Protein AF-A0A3D4AXZ2-F1 (afdb_monomer)

Solvent-accessible surface area (backbone atoms only — not comparable to full-atom values): 4212 Å² total; per-residue (Å²): 140,78,80,95,74,87,81,92,60,88,97,60,88,88,72,79,66,36,74,43,78,75,37,45,52,48,70,91,60,96,82,45,44,63,59,65,86,68,34,43,88,73,49,31,73,44,75,32,62,68,58,54,66,48,87,93,47,59,92,80,114

Foldseek 3Di:
DDDPDDDDDPPHDDDQQDEAAEAQCQDDDPRHDPCCVPPVVVRHPYYHHPCNPDPVCPVVD

pLDDT: mean 94.1, std 4.52, range [73.88, 98.38]

Structure (mmCIF, N/CA/C/O backbone):
data_AF-A0A3D4AXZ2-F1
#
_entry.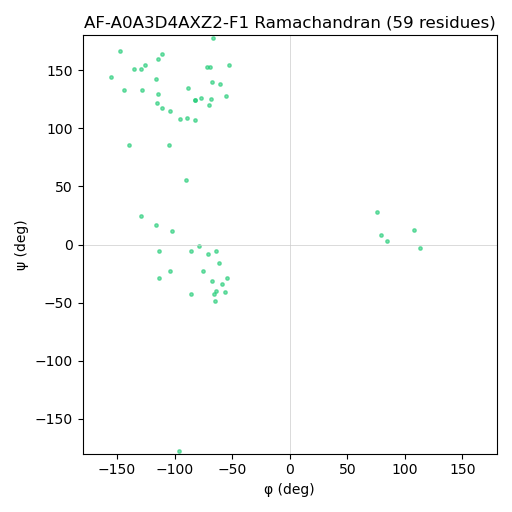id   AF-A0A3D4AXZ2-F1
#
loop_
_atom_site.group_PDB
_atom_site.id
_atom_site.type_symbol
_atom_site.label_atom_id
_atom_site.label_alt_id
_atom_site.label_comp_id
_atom_site.label_asym_id
_atom_site.label_entity_id
_atom_site.label_seq_id
_atom_site.pdbx_PDB_ins_code
_atom_site.Cartn_x
_atom_site.Cartn_y
_atom_site.Cartn_z
_atom_site.occupancy
_atom_site.B_iso_or_equiv
_atom_site.auth_seq_id
_atom_site.auth_comp_id
_atom_site.auth_asym_id
_atom_site.auth_atom_id
_atom_site.pdbx_PDB_model_num
ATOM 1 N N . GLU A 1 1 ? -7.196 -5.336 32.293 1.00 73.88 1 GLU A N 1
ATOM 2 C CA . GLU A 1 1 ? -6.848 -4.173 31.445 1.00 73.88 1 GLU A CA 1
ATOM 3 C C . GLU A 1 1 ? -8.091 -3.618 30.758 1.00 73.88 1 GLU A C 1
ATOM 5 O O . GLU A 1 1 ? -9.063 -4.354 30.625 1.00 73.88 1 GLU A O 1
ATOM 10 N N . LYS A 1 2 ? -8.082 -2.338 30.356 1.00 87.88 2 LYS A N 1
ATOM 11 C CA . LYS A 1 2 ? -9.135 -1.712 29.533 1.00 87.88 2 LYS A CA 1
ATOM 12 C C . LYS A 1 2 ? -8.538 -1.279 28.192 1.00 87.88 2 LYS A C 1
ATOM 14 O O . LYS A 1 2 ? -7.402 -0.816 28.162 1.00 87.88 2 LYS A O 1
ATOM 19 N N . ALA A 1 3 ? -9.301 -1.413 27.108 1.00 92.56 3 ALA A N 1
ATOM 20 C CA . ALA A 1 3 ? -8.881 -0.970 25.780 1.00 92.56 3 ALA A CA 1
ATOM 21 C C . ALA A 1 3 ? -8.781 0.566 25.704 1.00 92.56 3 ALA A C 1
ATOM 23 O O . ALA A 1 3 ? -9.651 1.267 26.220 1.00 92.56 3 ALA A O 1
ATOM 24 N N . GLY A 1 4 ? -7.747 1.085 25.030 1.00 96.25 4 GLY A N 1
ATOM 25 C CA . GLY A 1 4 ? -7.553 2.530 24.825 1.00 96.25 4 GLY A CA 1
ATOM 26 C C . GLY A 1 4 ? -8.487 3.151 23.778 1.00 96.25 4 GLY A C 1
ATOM 27 O O . GLY A 1 4 ? -8.740 4.352 23.816 1.00 96.25 4 GLY A O 1
ATOM 28 N N . LYS A 1 5 ? -9.027 2.343 22.856 1.00 97.19 5 LYS A N 1
ATOM 29 C CA . LYS A 1 5 ? -10.041 2.743 21.871 1.00 97.19 5 LYS A CA 1
ATOM 30 C C . LYS A 1 5 ? -10.843 1.521 21.426 1.00 97.19 5 LYS A C 1
ATOM 32 O O . LYS A 1 5 ? -10.283 0.437 21.289 1.00 97.19 5 LYS A O 1
ATOM 37 N N . VAL A 1 6 ? -12.137 1.715 21.183 1.00 96.00 6 VAL A N 1
ATOM 38 C CA . VAL A 1 6 ? -13.053 0.698 20.646 1.00 96.00 6 VAL A CA 1
ATOM 39 C C . VAL A 1 6 ? -13.778 1.303 19.445 1.00 96.00 6 VAL A C 1
ATOM 41 O O . VAL A 1 6 ? -14.239 2.441 19.523 1.00 96.00 6 VAL A O 1
ATOM 44 N N . ALA A 1 7 ? -13.855 0.567 18.337 1.00 95.94 7 ALA A N 1
ATOM 45 C CA . ALA A 1 7 ? -14.624 0.945 17.153 1.00 95.94 7 ALA A CA 1
ATOM 46 C C . ALA A 1 7 ? -15.775 -0.051 16.957 1.00 95.94 7 ALA A C 1
ATOM 48 O O . ALA A 1 7 ? -15.538 -1.257 16.982 1.00 95.94 7 ALA A O 1
ATOM 49 N N . ASN A 1 8 ? -17.003 0.448 16.777 1.00 97.25 8 ASN A N 1
ATOM 50 C CA . ASN A 1 8 ? -18.146 -0.386 16.403 1.00 97.25 8 ASN A CA 1
ATOM 51 C C . ASN A 1 8 ? -18.134 -0.599 14.880 1.00 97.25 8 ASN A C 1
ATOM 53 O O . ASN A 1 8 ? -18.120 0.374 14.127 1.00 97.25 8 ASN A O 1
ATOM 57 N N . VAL A 1 9 ? -18.129 -1.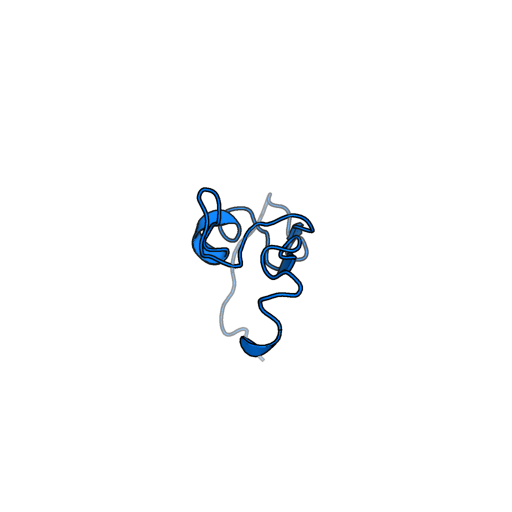861 14.455 1.00 97.19 9 VAL A N 1
ATOM 58 C CA . VAL A 1 9 ? -18.106 -2.295 13.050 1.00 97.19 9 VAL A CA 1
ATOM 59 C C . VAL A 1 9 ? -19.212 -3.320 12.751 1.00 97.19 9 VAL A C 1
ATOM 61 O O . VAL A 1 9 ? -19.087 -4.120 11.825 1.00 97.19 9 VAL A O 1
ATOM 64 N N . ASP A 1 10 ? -20.295 -3.312 13.534 1.00 98.25 10 ASP A N 1
ATOM 65 C CA . ASP A 1 10 ? -21.431 -4.222 13.364 1.00 98.25 10 ASP A CA 1
ATOM 66 C C . ASP A 1 10 ? -21.997 -4.137 11.936 1.00 98.25 10 ASP A C 1
ATOM 68 O O . ASP A 1 10 ? -22.303 -3.056 11.430 1.00 98.25 10 ASP A O 1
ATOM 72 N N . GLY A 1 11 ? -22.135 -5.291 11.277 1.00 98.19 11 GLY A N 1
ATOM 73 C CA . GLY A 1 11 ? -22.640 -5.387 9.903 1.00 98.19 11 GLY A CA 1
ATOM 74 C C . GLY A 1 11 ? -21.599 -5.172 8.795 1.00 98.19 11 GLY A C 1
ATOM 75 O O . GLY A 1 11 ? -21.968 -5.231 7.623 1.00 98.19 11 GLY A O 1
ATOM 76 N N . TYR A 1 12 ? -20.319 -4.972 9.131 1.00 97.69 12 TYR A N 1
ATOM 77 C CA . TYR A 1 12 ? -19.221 -4.832 8.165 1.00 97.69 12 TYR A CA 1
ATOM 78 C C . TYR A 1 12 ? -18.251 -6.021 8.196 1.00 97.69 12 TYR A C 1
ATOM 80 O O . TYR A 1 12 ? -18.201 -6.792 9.155 1.00 97.69 12 TYR A O 1
ATOM 88 N N . TYR A 1 13 ? -17.435 -6.147 7.146 1.00 97.25 13 TYR A N 1
ATOM 89 C CA . TYR A 1 13 ? -16.309 -7.078 7.123 1.00 97.25 13 TYR A CA 1
ATOM 90 C C . TYR A 1 13 ? -15.051 -6.426 7.694 1.00 97.25 13 TYR A C 1
ATOM 92 O O . TYR A 1 13 ? -14.687 -5.316 7.310 1.00 97.25 13 TYR A O 1
ATOM 100 N N . VAL A 1 14 ? -14.355 -7.160 8.561 1.00 97.19 14 VAL A N 1
ATOM 101 C CA . VAL A 1 14 ? -12.989 -6.841 8.979 1.00 97.19 14 VAL A CA 1
ATOM 102 C C . VAL A 1 14 ? -12.059 -7.806 8.262 1.00 97.19 14 VAL A C 1
ATOM 104 O O . VAL A 1 14 ? -12.118 -9.015 8.485 1.00 97.19 14 VAL A O 1
ATOM 107 N N . THR A 1 15 ? -11.216 -7.276 7.386 1.00 97.75 15 THR A N 1
ATOM 108 C CA . THR A 1 15 ? -10.229 -8.054 6.636 1.00 97.75 15 THR A CA 1
ATOM 109 C C . THR A 1 15 ? -8.822 -7.649 7.066 1.00 97.75 15 THR A C 1
ATOM 111 O O . THR A 1 15 ? -8.629 -6.543 7.582 1.00 97.75 15 THR A O 1
ATOM 114 N N . PRO A 1 16 ? -7.801 -8.490 6.824 1.00 98.38 16 PRO A N 1
ATOM 115 C CA . PRO A 1 16 ? -6.446 -7.979 6.672 1.00 98.38 16 PRO A CA 1
ATOM 116 C C . PRO A 1 16 ? -6.434 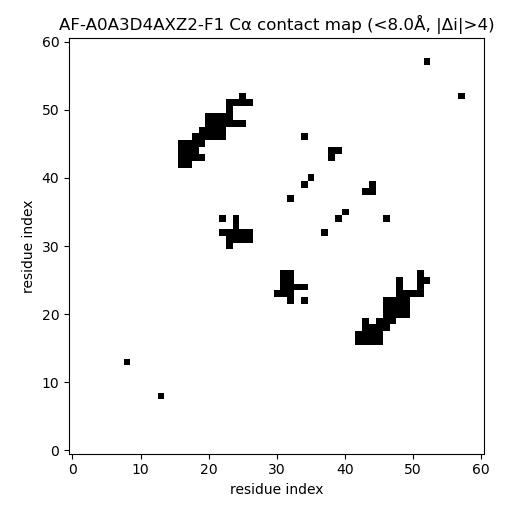-6.863 5.621 1.00 98.38 16 PRO A C 1
ATOM 118 O O . PRO A 1 16 ? -7.290 -6.831 4.729 1.00 98.38 16 PRO A O 1
ATOM 121 N N . GLY A 1 17 ? -5.466 -5.960 5.714 1.00 98.19 17 GLY A N 1
ATOM 122 C CA . GLY A 1 17 ? -5.282 -4.968 4.666 1.00 98.19 17 GLY A CA 1
ATOM 123 C C . GLY A 1 17 ? -4.976 -5.640 3.325 1.00 98.19 17 GLY A C 1
ATOM 124 O O . GLY A 1 17 ? -4.256 -6.641 3.269 1.00 98.19 17 GLY A O 1
ATOM 125 N N . LEU A 1 18 ? -5.585 -5.131 2.256 1.00 98.25 18 LEU A N 1
ATOM 126 C CA . LEU A 1 18 ? -5.447 -5.703 0.921 1.00 98.25 18 LEU A CA 1
ATOM 127 C C . LEU A 1 18 ? -4.046 -5.430 0.365 1.00 98.25 18 L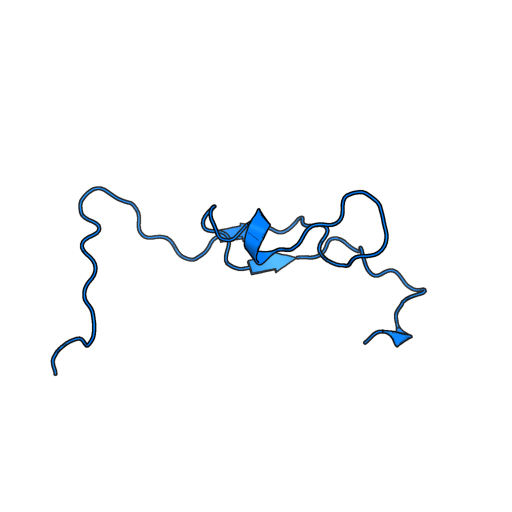EU A C 1
ATOM 129 O O . LEU A 1 18 ? -3.396 -4.440 0.720 1.00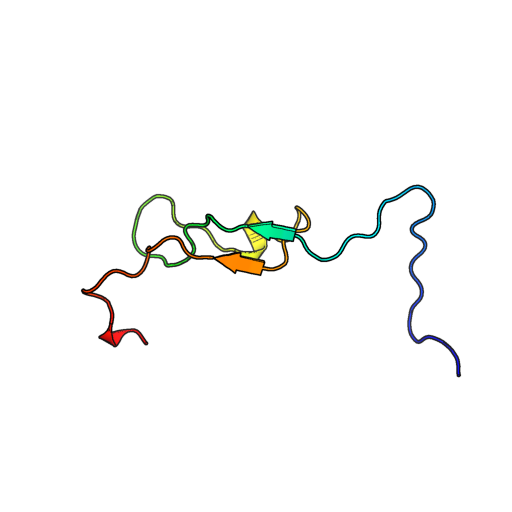 98.25 18 LEU A O 1
ATOM 133 N N . ILE A 1 19 ? -3.604 -6.318 -0.525 1.00 98.12 19 ILE A N 1
ATOM 134 C CA . ILE A 1 19 ? -2.330 -6.205 -1.232 1.00 98.12 19 ILE A CA 1
ATOM 135 C C . ILE A 1 19 ? -2.627 -5.933 -2.702 1.00 98.12 19 ILE A C 1
ATOM 137 O O . ILE A 1 19 ? -3.213 -6.779 -3.379 1.00 98.12 19 ILE A O 1
ATOM 141 N N . ASP A 1 20 ? -2.188 -4.777 -3.189 1.00 97.62 20 ASP A N 1
ATOM 142 C CA . ASP A 1 20 ? -2.177 -4.469 -4.614 1.00 97.62 20 ASP A CA 1
ATOM 143 C C . ASP A 1 20 ? -0.796 -4.792 -5.188 1.00 97.62 20 ASP A C 1
ATOM 145 O O . ASP A 1 20 ? 0.204 -4.120 -4.926 1.00 97.62 20 ASP A O 1
ATOM 149 N N . ILE A 1 21 ? -0.736 -5.869 -5.964 1.00 97.56 21 ILE A N 1
ATOM 150 C CA . ILE A 1 21 ? 0.503 -6.330 -6.590 1.00 97.56 21 ILE A CA 1
ATOM 151 C C . ILE A 1 21 ? 0.869 -5.525 -7.842 1.00 97.56 21 ILE A C 1
ATOM 153 O O . ILE A 1 21 ? 1.880 -5.843 -8.473 1.00 97.56 21 ILE A O 1
ATOM 157 N N . HIS A 1 22 ? 0.050 -4.539 -8.236 1.00 96.25 22 HIS A N 1
ATOM 158 C CA . HIS A 1 22 ? 0.277 -3.764 -9.441 1.00 96.25 22 HIS A CA 1
ATOM 159 C C . HIS A 1 22 ? -0.012 -2.264 -9.291 1.00 96.25 22 HIS A C 1
ATOM 161 O O . HIS A 1 22 ? -1.063 -1.777 -9.703 1.00 96.25 22 HIS A O 1
ATOM 167 N N . LEU A 1 23 ? 0.981 -1.507 -8.816 1.00 94.81 23 LEU A N 1
ATOM 168 C CA . LEU A 1 23 ? 0.936 -0.047 -8.772 1.00 94.81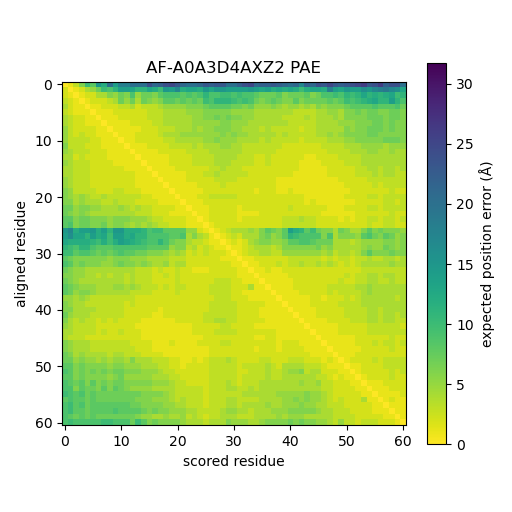 23 LEU A CA 1
ATOM 169 C C . LEU A 1 23 ? 2.144 0.584 -9.473 1.00 94.81 23 LEU A C 1
ATOM 171 O O . LEU A 1 23 ? 3.240 0.037 -9.538 1.00 94.81 23 LEU A O 1
ATOM 175 N N . HIS A 1 24 ? 1.953 1.805 -9.946 1.00 95.38 24 HIS A N 1
ATOM 176 C CA . HIS A 1 24 ? 3.001 2.684 -10.434 1.00 95.38 24 HIS A CA 1
ATOM 177 C C . HIS A 1 24 ? 3.279 3.784 -9.396 1.00 95.38 24 HIS A C 1
ATOM 179 O O . HIS A 1 24 ? 2.692 4.861 -9.468 1.00 95.38 24 HIS A O 1
ATOM 185 N N . ALA A 1 25 ? 4.145 3.517 -8.413 1.00 94.62 25 ALA A N 1
ATOM 186 C CA . ALA A 1 25 ? 4.398 4.412 -7.272 1.00 94.62 25 ALA A CA 1
ATOM 187 C C . ALA A 1 25 ? 5.727 5.179 -7.385 1.00 94.62 25 ALA A C 1
ATOM 189 O O . ALA A 1 25 ? 5.907 6.246 -6.799 1.00 94.62 25 ALA A O 1
ATOM 190 N N . TYR A 1 26 ? 6.672 4.653 -8.159 1.00 93.69 26 TYR A N 1
ATOM 191 C CA . TYR A 1 26 ? 7.969 5.254 -8.389 1.00 93.69 26 TYR A CA 1
ATOM 192 C C . TYR A 1 26 ? 7.871 6.322 -9.485 1.00 93.69 26 TYR A C 1
ATOM 194 O O . TYR A 1 26 ? 7.706 6.015 -10.670 1.00 93.69 26 TYR A O 1
ATOM 202 N N . GLY A 1 27 ? 7.950 7.591 -9.079 1.00 87.06 27 GLY A N 1
ATOM 203 C CA . GLY A 1 27 ? 7.627 8.738 -9.924 1.00 87.06 27 GLY A CA 1
ATOM 204 C C . GLY A 1 27 ? 8.535 9.005 -11.131 1.00 87.06 27 GLY A C 1
ATOM 205 O O . GLY A 1 27 ? 9.534 8.328 -11.390 1.00 87.06 27 GLY A O 1
ATOM 206 N N . GLY A 1 28 ? 8.169 10.044 -11.892 1.00 81.50 28 GLY A N 1
ATOM 207 C CA . GLY A 1 28 ? 8.976 10.569 -13.004 1.00 81.50 28 GLY A CA 1
ATOM 208 C C . GLY A 1 28 ? 8.444 10.293 -14.415 1.00 81.50 28 GLY A C 1
ATOM 209 O O . GLY A 1 28 ? 9.169 10.502 -15.385 1.00 81.50 28 GLY A O 1
ATOM 210 N N . TYR A 1 29 ? 7.195 9.846 -14.564 1.00 84.69 29 TYR A N 1
ATOM 211 C CA . TYR A 1 29 ? 6.522 9.711 -15.862 1.00 84.69 29 TYR A CA 1
ATOM 212 C C . TYR A 1 29 ? 5.020 9.963 -15.727 1.00 84.69 29 TYR A C 1
ATOM 214 O O . TYR A 1 29 ? 4.492 10.005 -14.626 1.00 84.69 29 TYR A O 1
ATOM 222 N N . LYS A 1 30 ? 4.301 10.152 -16.834 1.00 88.00 30 LYS A N 1
ATOM 223 C CA . LYS A 1 30 ? 2.845 10.346 -16.781 1.00 88.00 30 LYS A CA 1
ATOM 224 C C . LYS A 1 30 ? 2.156 9.034 -16.393 1.00 88.00 30 LYS A C 1
ATOM 226 O O . LYS A 1 30 ? 2.278 8.067 -17.133 1.00 88.00 30 LYS A O 1
ATOM 231 N N . GLY A 1 31 ? 1.424 9.028 -15.278 1.00 85.19 31 GLY A N 1
ATOM 232 C CA . GLY A 1 31 ? 0.661 7.864 -14.805 1.00 85.19 31 GLY A CA 1
ATOM 233 C C . GLY A 1 31 ? 1.158 7.240 -13.499 1.00 85.19 31 GLY A C 1
ATOM 234 O O . GLY A 1 31 ? 0.514 6.323 -13.005 1.00 85.19 31 GLY A O 1
ATOM 235 N N . TRP A 1 32 ? 2.255 7.738 -12.919 1.00 94.00 32 TRP A N 1
ATOM 236 C CA . TRP A 1 32 ? 2.606 7.401 -11.536 1.00 94.00 32 TRP A CA 1
ATOM 237 C C . TRP A 1 32 ? 1.627 8.037 -10.540 1.00 94.00 32 TRP A C 1
ATOM 239 O O . TRP A 1 32 ? 1.034 9.082 -10.828 1.00 94.00 32 TRP A O 1
ATOM 249 N N . MET A 1 33 ? 1.467 7.416 -9.373 1.00 93.50 33 MET A N 1
ATOM 250 C CA . MET A 1 33 ? 0.495 7.807 -8.353 1.00 93.50 33 MET A CA 1
ATOM 251 C C . MET A 1 33 ? 1.122 7.804 -6.960 1.00 93.50 33 MET A C 1
ATOM 253 O O . MET A 1 33 ? 2.034 7.026 -6.680 1.00 93.50 33 MET A O 1
ATOM 257 N N . PHE A 1 34 ? 0.601 8.659 -6.079 1.00 94.38 34 PHE A N 1
ATOM 258 C CA . PHE A 1 34 ? 0.909 8.569 -4.658 1.00 94.38 34 PHE A CA 1
ATOM 259 C C . PHE A 1 34 ? 0.101 7.417 -4.041 1.00 94.38 34 PHE A C 1
ATOM 261 O O . PHE A 1 34 ? -1.118 7.364 -4.236 1.00 94.38 34 PHE A O 1
ATOM 268 N N . PRO A 1 35 ? 0.755 6.466 -3.352 1.00 93.56 35 PRO A N 1
ATOM 269 C CA . PRO A 1 35 ? 0.094 5.251 -2.889 1.00 93.56 35 PRO A CA 1
ATOM 270 C C . PRO A 1 35 ? -0.969 5.538 -1.827 1.00 93.56 35 PRO A C 1
ATOM 272 O O . PRO A 1 35 ? -2.067 4.997 -1.919 1.00 93.56 35 PRO A O 1
ATOM 275 N N . ASP A 1 36 ? -0.695 6.418 -0.867 1.00 94.94 36 ASP A N 1
ATOM 276 C CA . ASP A 1 36 ? -1.611 6.670 0.248 1.00 94.94 36 ASP A CA 1
ATOM 277 C C . ASP A 1 36 ? -2.930 7.279 -0.235 1.00 94.94 36 ASP A C 1
ATOM 279 O O . ASP A 1 36 ? -4.004 6.780 0.093 1.00 94.94 36 ASP A O 1
ATOM 283 N N . GLU A 1 37 ? -2.873 8.313 -1.073 1.00 94.38 37 GLU A N 1
ATOM 284 C CA . GLU A 1 37 ? -4.059 8.964 -1.625 1.00 94.38 37 GLU A CA 1
ATOM 285 C C . GLU A 1 37 ? -4.830 8.054 -2.582 1.00 94.38 37 GLU A C 1
ATOM 287 O O . GLU A 1 37 ? -6.051 8.174 -2.686 1.00 94.38 37 GLU A O 1
ATOM 292 N N . HIS A 1 38 ? -4.133 7.163 -3.293 1.00 92.62 38 HIS A N 1
ATOM 293 C CA . HIS A 1 38 ? -4.758 6.322 -4.303 1.00 92.62 38 HIS A CA 1
AT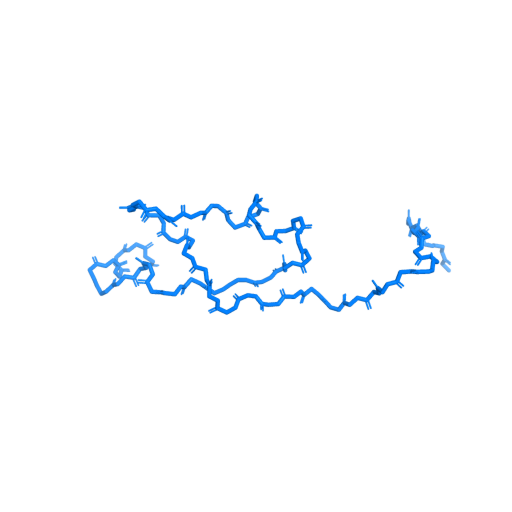OM 294 C C . HIS A 1 38 ? -5.364 5.040 -3.732 1.00 92.62 38 HIS A C 1
ATOM 296 O O . HIS A 1 38 ? -6.456 4.671 -4.147 1.00 92.62 38 HIS A O 1
ATOM 302 N N . VAL A 1 39 ? -4.686 4.347 -2.811 1.00 96.19 39 VAL A N 1
ATOM 303 C CA . VAL A 1 39 ? -5.052 2.967 -2.449 1.00 96.19 39 VAL A CA 1
ATOM 304 C C . VAL A 1 39 ? -5.573 2.812 -1.019 1.00 96.19 39 VAL A C 1
ATOM 306 O O . VAL A 1 39 ? -6.413 1.943 -0.763 1.00 96.19 39 VAL A O 1
ATOM 309 N N . LEU A 1 40 ? -5.145 3.669 -0.086 1.00 95.81 40 LEU A N 1
ATOM 310 C CA . LEU A 1 40 ? -5.508 3.537 1.328 1.00 95.81 40 LEU A CA 1
ATOM 311 C C . LEU A 1 40 ? -7.020 3.706 1.580 1.00 95.81 40 LEU A C 1
ATOM 313 O O . LEU A 1 40 ? -7.577 2.907 2.340 1.00 95.81 40 LEU A O 1
ATOM 317 N N . PRO A 1 41 ? -7.738 4.639 0.913 1.00 96.69 41 PRO A N 1
ATOM 318 C CA . PRO A 1 41 ? -9.197 4.737 1.020 1.00 96.69 41 PRO A CA 1
ATOM 319 C C . PRO A 1 41 ? -9.947 3.486 0.538 1.00 96.69 41 PRO A C 1
ATOM 321 O O . PRO A 1 41 ? -11.126 3.322 0.846 1.00 96.69 41 PRO A O 1
ATOM 324 N N . HIS A 1 42 ? -9.279 2.605 -0.212 1.00 96.25 42 HIS A N 1
ATOM 325 C CA . HIS A 1 42 ? -9.846 1.377 -0.771 1.00 96.25 42 HIS A CA 1
ATOM 326 C C . HIS A 1 42 ? -9.449 0.117 0.011 1.00 96.25 42 HIS A C 1
ATOM 328 O O . HIS A 1 42 ? -9.691 -0.998 -0.445 1.00 96.25 42 HIS A O 1
ATOM 334 N N . GLY A 1 43 ? -8.864 0.278 1.2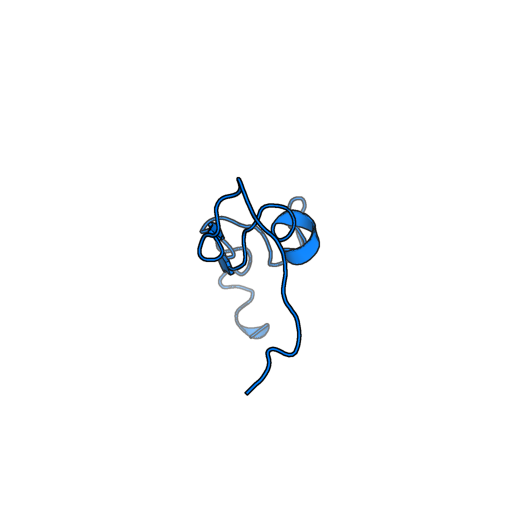03 1.00 97.12 43 GLY A N 1
ATOM 335 C CA . GLY A 1 43 ? -8.512 -0.837 2.084 1.00 97.12 43 GLY A CA 1
ATOM 336 C C . GLY A 1 43 ? -7.228 -1.569 1.692 1.00 97.12 43 GLY A C 1
ATOM 337 O O . GLY A 1 43 ? -6.920 -2.603 2.285 1.00 97.12 43 GLY A O 1
ATOM 338 N N . VAL A 1 44 ? -6.466 -1.046 0.727 1.00 98.06 44 VAL A N 1
ATOM 339 C CA . VAL A 1 44 ? -5.129 -1.545 0.390 1.00 98.06 44 VAL A CA 1
ATOM 340 C C . VAL A 1 44 ? -4.125 -0.935 1.358 1.00 98.06 44 VAL A C 1
ATOM 342 O O . VAL A 1 44 ? -4.025 0.282 1.483 1.00 98.06 44 VAL A O 1
ATOM 345 N N . THR A 1 45 ? -3.366 -1.786 2.042 1.00 98.00 45 THR A N 1
ATOM 346 C CA . THR A 1 45 ? -2.336 -1.350 3.002 1.00 98.00 45 THR A CA 1
ATOM 347 C C . THR A 1 45 ? -0.927 -1.699 2.543 1.00 98.00 45 THR A C 1
ATOM 349 O O . THR A 1 45 ? 0.047 -1.366 3.213 1.00 98.00 45 THR A O 1
ATOM 352 N N . THR A 1 46 ? -0.789 -2.435 1.442 1.00 97.81 46 THR A N 1
ATOM 353 C CA . THR A 1 46 ? 0.504 -2.818 0.877 1.00 97.81 46 THR A CA 1
ATOM 354 C C . THR A 1 46 ? 0.414 -2.809 -0.637 1.00 97.81 46 THR A C 1
ATOM 356 O O . THR A 1 46 ? -0.528 -3.349 -1.211 1.00 97.81 46 THR A O 1
ATOM 359 N N . VAL A 1 47 ? 1.408 -2.198 -1.273 1.00 97.06 47 VAL A N 1
ATOM 360 C CA . VAL A 1 47 ? 1.486 -2.046 -2.726 1.00 97.06 47 VAL A CA 1
ATOM 361 C C . VAL A 1 47 ? 2.840 -2.516 -3.229 1.00 97.06 47 VAL A C 1
ATOM 363 O O . VAL A 1 47 ? 3.843 -2.414 -2.519 1.00 97.06 47 VAL A O 1
ATOM 366 N N . VAL A 1 48 ? 2.876 -2.999 -4.466 1.00 96.81 48 VAL A N 1
ATOM 367 C CA . VAL A 1 48 ? 4.116 -3.323 -5.175 1.00 96.81 48 VAL A CA 1
ATOM 368 C C . VAL A 1 48 ? 4.255 -2.393 -6.371 1.00 96.81 48 VAL A C 1
ATOM 370 O O . VAL A 1 48 ? 3.394 -2.372 -7.249 1.00 96.81 48 VAL A O 1
ATOM 373 N N . ASP A 1 49 ? 5.355 -1.638 -6.413 1.00 95.25 49 ASP A N 1
ATOM 374 C CA . ASP A 1 49 ? 5.713 -0.880 -7.607 1.00 95.25 49 ASP A CA 1
ATOM 375 C C . ASP A 1 49 ? 6.112 -1.832 -8.747 1.00 95.25 49 ASP A C 1
ATOM 377 O O . ASP A 1 49 ? 7.004 -2.671 -8.597 1.00 95.25 49 ASP A O 1
ATOM 381 N N . THR A 1 50 ? 5.468 -1.710 -9.906 1.00 94.56 50 THR A N 1
ATOM 382 C CA . THR A 1 50 ? 5.635 -2.643 -11.032 1.00 94.56 50 THR A CA 1
ATOM 383 C C . THR A 1 50 ? 6.755 -2.225 -11.975 1.00 94.56 50 THR A C 1
ATOM 385 O O . THR A 1 50 ? 6.553 -2.053 -13.181 1.00 94.56 50 THR A O 1
ATOM 388 N N . GLY A 1 51 ? 7.953 -2.038 -11.429 1.00 92.38 51 GLY A N 1
ATOM 389 C CA . GLY A 1 51 ? 9.142 -1.725 -12.220 1.00 92.38 51 GLY A CA 1
ATOM 390 C C . GLY A 1 51 ? 9.201 -0.277 -12.709 1.00 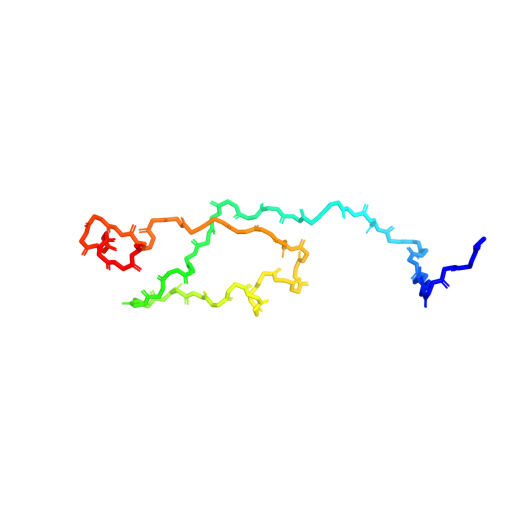92.38 51 GLY A C 1
ATOM 391 O O . GLY A 1 51 ? 9.832 0.010 -13.727 1.00 92.38 51 GLY A O 1
ATOM 392 N N . GLY A 1 52 ? 8.582 0.655 -11.987 1.00 91.25 52 GLY A N 1
ATOM 393 C CA . GLY A 1 52 ? 8.778 2.087 -12.184 1.00 91.25 52 GLY A CA 1
ATOM 394 C C . GLY A 1 52 ? 10.248 2.486 -12.006 1.00 91.25 52 GLY A C 1
ATOM 395 O O . GLY A 1 52 ? 10.759 3.339 -12.748 1.00 91.25 52 GLY A O 1
ATOM 396 N N . ALA A 1 53 ? 10.976 1.819 -11.106 1.00 92.44 53 ALA A N 1
ATOM 397 C CA . ALA A 1 53 ? 12.434 1.858 -11.073 1.00 92.44 53 ALA A CA 1
ATOM 398 C C . ALA A 1 53 ? 13.050 0.751 -11.947 1.00 92.44 53 ALA A C 1
ATOM 400 O O . ALA A 1 53 ? 13.007 -0.428 -11.609 1.00 92.44 53 ALA A O 1
ATOM 401 N N . GLY A 1 54 ? 13.641 1.141 -13.080 1.00 90.94 54 GLY A N 1
ATOM 402 C CA . GLY A 1 54 ? 14.393 0.232 -13.952 1.00 90.94 54 GLY A CA 1
ATOM 403 C C . GLY A 1 54 ? 15.903 0.257 -13.686 1.00 90.94 54 GLY A C 1
ATOM 404 O O . GLY A 1 54 ? 16.388 1.027 -12.861 1.00 90.94 54 GLY A O 1
ATOM 405 N N . TRP A 1 55 ? 16.669 -0.507 -14.475 1.00 93.88 55 TRP A N 1
ATOM 406 C CA . TRP A 1 55 ? 18.129 -0.662 -14.320 1.00 93.88 55 TRP A CA 1
ATOM 407 C C . TRP A 1 55 ? 18.928 0.652 -14.305 1.00 93.88 55 TRP A C 1
ATOM 409 O O . TRP A 1 55 ? 19.973 0.738 -13.675 1.00 93.88 55 TRP A O 1
ATOM 419 N N . LYS A 1 56 ? 18.449 1.705 -14.976 1.00 92.62 56 LYS A N 1
ATOM 420 C CA . LYS A 1 56 ? 19.121 3.019 -14.980 1.00 92.62 56 LYS A CA 1
ATOM 421 C C . LYS A 1 56 ? 19.020 3.763 -13.647 1.00 92.62 56 LYS A C 1
ATOM 423 O O . LYS A 1 56 ? 19.616 4.823 -13.515 1.00 92.62 56 LYS A O 1
ATOM 428 N N . LYS A 1 57 ? 18.218 3.259 -12.709 1.00 92.06 57 LYS A N 1
ATOM 429 C CA . LYS A 1 57 ? 17.867 3.931 -11.456 1.00 92.06 57 LYS A CA 1
ATOM 430 C C . LYS A 1 57 ? 18.379 3.184 -10.219 1.00 92.06 57 LYS A C 1
ATOM 432 O O . LYS A 1 57 ? 17.894 3.454 -9.128 1.00 92.06 57 LYS A O 1
ATOM 437 N N . PHE A 1 58 ? 19.337 2.260 -10.378 1.00 91.69 58 PHE A N 1
ATOM 438 C CA . PHE A 1 58 ? 19.958 1.557 -9.246 1.00 91.69 58 PHE A CA 1
ATOM 439 C C . PHE A 1 58 ? 20.572 2.528 -8.231 1.00 91.69 58 PHE A C 1
ATOM 441 O O . PHE A 1 58 ? 20.340 2.357 -7.047 1.00 91.69 58 PHE A O 1
ATOM 448 N N . GLU A 1 59 ? 21.231 3.594 -8.693 1.00 95.06 59 GLU A N 1
ATOM 449 C CA . GLU A 1 59 ? 21.855 4.627 -7.842 1.00 95.06 59 GLU A CA 1
ATOM 450 C C . GLU A 1 59 ? 20.863 5.438 -6.978 1.00 95.06 59 GLU A C 1
ATOM 452 O O . GLU A 1 59 ? 21.276 6.297 -6.206 1.00 95.06 59 GLU A O 1
ATOM 457 N N . HIS A 1 60 ? 19.547 5.250 -7.137 1.00 92.25 60 HIS A N 1
ATOM 458 C CA . HIS A 1 60 ? 18.544 5.935 -6.311 1.00 92.25 60 HIS A CA 1
ATOM 459 C C . HIS A 1 60 ? 18.259 5.189 -4.990 1.00 92.25 60 HIS A C 1
ATOM 461 O O . HIS A 1 60 ? 17.488 5.704 -4.178 1.00 92.25 60 HIS A O 1
ATOM 467 N N . PHE A 1 61 ? 18.834 3.994 -4.802 1.00 89.00 61 PHE A N 1
ATOM 468 C CA . PHE A 1 61 ? 18.648 3.099 -3.655 1.00 89.00 61 PHE A CA 1
ATOM 469 C C . PHE A 1 61 ? 19.995 2.729 -3.032 1.00 89.00 61 PHE A C 1
ATOM 471 O O . PHE A 1 61 ? 20.009 2.493 -1.804 1.00 89.00 61 PHE A O 1
#

Sequence (61 aa):
EKAGKVANVDGYYVTPGLIDIHLHAYGGYKGWMFPDEHVLPHGVTTVVDTGGAGWKKFEHF

Secondary structure (DSSP, 8-state):
---S-----TTS---PPEEEEEE--S-SSTT---HHHHHGGGTEEEEEE-SSS-GGGGGG-

Mean predicted aligned error: 3.94 Å

Radius of gyration: 16.92 Å; Cα contacts (8 Å, |Δi|>4): 60; chains: 1; bounding box: 44×19×48 Å